Protein AF-A0A2G9N758-F1 (afdb_monomer_lite)

Secondary structu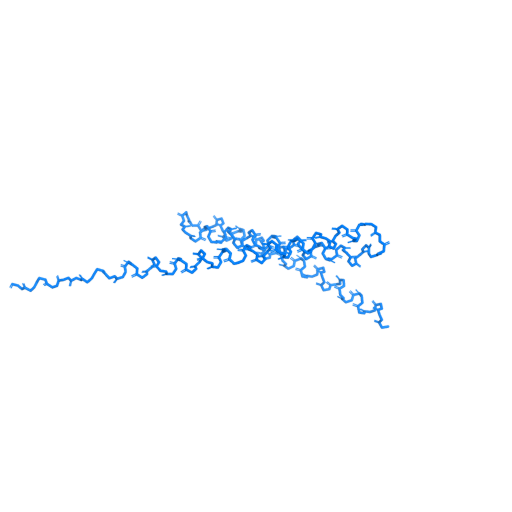re (DSSP, 8-state):
-HHHHHHHHHHHHHHHHHHHHHHHHHHHHHHHHS-SSHHHHHHHHHHHHHHHHHHHHHHHHHHHHSTTSHHHHHHHHHHHHHHHHHHHHHHHHHHHHHHHHHHHHTTS---------

Foldseek 3Di:
DVVVVLVVVLVVLVVVLVVLVVVLVVLVVVLVPDDPDPVNVLSVLVSVLSVLVSLLSVLVSVLSVQPPDPSNVVSVVSNVVSVVVSVVSVVVSVVVVVVVVVVVVVVPDPPPPDPDD

pLDDT: mean 71.27, std 11.12, range [44.59, 86.94]

Radius of gyration: 21.78 Å; chains: 1; bounding box: 55×26×69 Å

Sequence (117 aa):
MADLILLITKASATLTTLSGLLAAALLFISARKLAKDSFREIIMRSFLFILMILIGVTSMTIYHFTDGTEFAEKAEIAWYALMFLSIIFSCFVSVKIASFGKMFEGIGVKKKTESRP

Structure (mmCIF, N/CA/C/O backbone):
data_AF-A0A2G9N758-F1
#
_entry.id   AF-A0A2G9N758-F1
#
loop_
_atom_site.group_PDB
_atom_site.id
_atom_site.type_symbol
_atom_site.label_atom_id
_atom_site.label_alt_id
_atom_site.label_comp_id
_atom_site.label_asym_id
_atom_site.label_entity_id
_atom_site.label_seq_id
_atom_site.pdbx_PDB_ins_code
_atom_site.Cartn_x
_atom_site.Cartn_y
_atom_site.Cartn_z
_atom_site.occupancy
_atom_site.B_iso_or_equiv
_atom_site.auth_seq_id
_atom_site.auth_comp_id
_atom_site.auth_asym_id
_atom_site.auth_atom_id
_atom_site.pdbx_PDB_model_num
ATOM 1 N N . MET A 1 1 ? 17.809 14.304 -19.931 1.00 59.06 1 MET A N 1
ATOM 2 C CA . MET A 1 1 ? 16.734 14.714 -18.991 1.00 59.06 1 MET A CA 1
ATOM 3 C C . MET A 1 1 ? 15.843 13.545 -18.597 1.00 59.06 1 MET A C 1
ATOM 5 O O . MET A 1 1 ? 15.638 13.375 -17.404 1.00 59.06 1 MET A O 1
ATOM 9 N N . ALA A 1 2 ? 15.367 12.731 -19.548 1.00 65.06 2 ALA A N 1
ATOM 10 C CA . ALA A 1 2 ? 14.536 11.557 -19.261 1.00 65.06 2 ALA A CA 1
ATOM 11 C C . ALA A 1 2 ? 15.171 10.594 -18.236 1.00 65.06 2 ALA A C 1
ATOM 13 O O . ALA A 1 2 ? 14.520 10.252 -17.257 1.00 65.06 2 ALA A O 1
ATOM 14 N N . ASP A 1 3 ? 16.461 10.267 -18.373 1.00 72.50 3 ASP A N 1
ATOM 15 C CA . ASP A 1 3 ? 17.138 9.328 -17.459 1.00 72.50 3 ASP A CA 1
ATOM 16 C C . ASP A 1 3 ? 17.262 9.845 -16.020 1.00 72.50 3 ASP A C 1
ATOM 18 O O . ASP A 1 3 ? 17.140 9.083 -15.064 1.00 72.50 3 ASP A O 1
ATOM 22 N N . LEU A 1 4 ? 17.460 11.158 -15.853 1.00 77.25 4 LEU A N 1
ATOM 23 C CA . LEU A 1 4 ? 17.542 11.789 -14.534 1.00 77.25 4 LEU A CA 1
ATOM 24 C C . LEU A 1 4 ? 16.176 11.762 -13.834 1.00 77.25 4 LEU A C 1
ATOM 26 O O . LEU A 1 4 ? 16.094 11.440 -12.653 1.00 77.25 4 LEU A O 1
ATOM 30 N N . ILE A 1 5 ? 15.102 12.060 -14.574 1.00 77.06 5 ILE A N 1
ATOM 31 C CA . ILE A 1 5 ? 13.723 11.979 -14.072 1.00 77.06 5 ILE A CA 1
ATOM 32 C C . 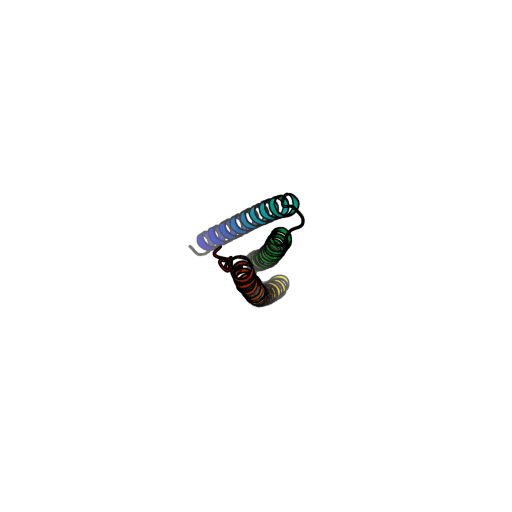ILE A 1 5 ? 13.403 10.537 -13.671 1.00 77.06 5 ILE A C 1
ATOM 34 O O . ILE A 1 5 ? 12.865 10.300 -12.595 1.00 77.06 5 ILE A O 1
ATOM 38 N N . LEU A 1 6 ? 13.794 9.566 -14.497 1.00 76.62 6 LEU A N 1
ATOM 39 C CA . LEU A 1 6 ? 13.549 8.147 -14.256 1.00 76.62 6 LEU A CA 1
ATOM 40 C C . LEU A 1 6 ? 14.308 7.636 -13.019 1.00 76.62 6 LEU A C 1
ATOM 42 O O . LEU A 1 6 ? 13.756 6.873 -12.224 1.00 76.62 6 LEU A O 1
ATOM 46 N N . LEU A 1 7 ? 15.539 8.111 -12.806 1.00 78.19 7 LEU A N 1
ATOM 47 C CA . LEU A 1 7 ? 16.321 7.835 -11.599 1.00 78.19 7 LEU A CA 1
ATOM 48 C C . LEU A 1 7 ? 15.663 8.428 -10.344 1.00 78.19 7 LEU A C 1
ATOM 50 O O . LEU A 1 7 ? 15.532 7.727 -9.340 1.00 78.19 7 LEU A O 1
ATOM 54 N N . ILE A 1 8 ? 15.220 9.689 -10.406 1.00 79.06 8 ILE A N 1
ATOM 55 C CA . ILE A 1 8 ? 14.527 10.358 -9.295 1.00 79.06 8 ILE A CA 1
ATOM 56 C C . ILE A 1 8 ? 13.240 9.604 -8.949 1.00 79.06 8 ILE A C 1
ATOM 58 O O . ILE A 1 8 ? 13.031 9.273 -7.786 1.00 79.06 8 ILE A O 1
ATOM 62 N N . THR A 1 9 ? 12.423 9.244 -9.94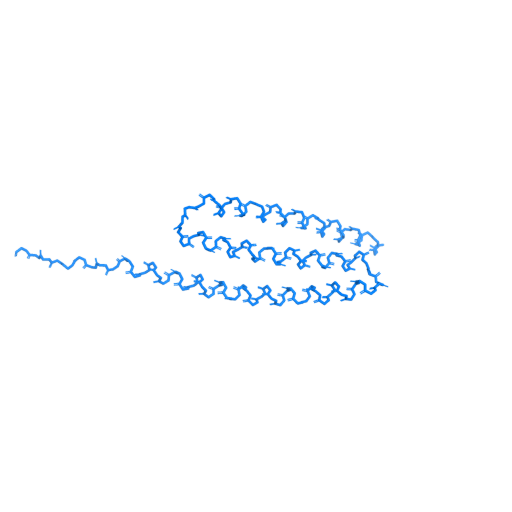2 1.00 73.06 9 THR A N 1
ATOM 63 C CA . THR A 1 9 ? 11.182 8.487 -9.727 1.00 73.06 9 THR A CA 1
ATOM 64 C C . THR A 1 9 ? 11.449 7.134 -9.068 1.00 73.06 9 THR A C 1
ATOM 66 O O . THR A 1 9 ? 10.771 6.778 -8.105 1.00 73.06 9 THR A O 1
ATOM 69 N N . LYS A 1 10 ? 12.471 6.393 -9.517 1.00 75.62 10 LYS A N 1
ATOM 70 C CA . LYS A 1 10 ? 12.863 5.108 -8.914 1.00 75.62 10 LYS A CA 1
ATOM 71 C C . LYS A 1 10 ? 13.346 5.265 -7.468 1.00 75.62 10 LYS A C 1
ATOM 73 O O . LYS A 1 10 ? 12.963 4.476 -6.599 1.00 75.62 10 LYS A O 1
ATOM 78 N N . ALA A 1 11 ? 14.147 6.293 -7.191 1.00 77.75 11 ALA A N 1
ATOM 79 C CA . ALA A 1 11 ? 14.624 6.594 -5.843 1.00 77.75 11 ALA A CA 1
ATOM 80 C C . ALA A 1 11 ? 13.468 6.988 -4.907 1.00 77.75 11 ALA A C 1
ATOM 82 O O . ALA A 1 11 ? 13.356 6.450 -3.804 1.00 77.75 11 ALA A O 1
ATOM 83 N N . SER A 1 12 ? 12.567 7.863 -5.363 1.00 73.00 12 SER A N 1
ATOM 84 C CA . SER A 1 12 ? 11.372 8.265 -4.618 1.00 73.00 12 SER A CA 1
ATOM 85 C C . SER A 1 12 ? 10.448 7.081 -4.343 1.00 73.00 12 SER A C 1
ATOM 87 O O . SER A 1 12 ? 10.041 6.897 -3.202 1.00 73.00 12 SER A O 1
ATOM 89 N N . ALA A 1 13 ? 10.182 6.227 -5.336 1.00 72.25 13 ALA A N 1
ATOM 90 C CA . ALA A 1 13 ? 9.361 5.028 -5.166 1.00 72.25 13 ALA A CA 1
ATOM 91 C C . ALA A 1 13 ? 9.948 4.067 -4.117 1.00 72.25 13 ALA A C 1
ATOM 93 O O . ALA A 1 13 ? 9.232 3.546 -3.255 1.00 72.25 13 ALA A O 1
ATOM 94 N N . THR A 1 14 ? 11.272 3.896 -4.128 1.00 76.25 14 THR A N 1
ATOM 95 C CA . THR A 1 14 ? 11.981 3.079 -3.134 1.00 76.25 14 THR A CA 1
ATOM 96 C C . THR A 1 14 ? 11.835 3.668 -1.727 1.00 76.25 14 THR A C 1
ATOM 98 O O . THR A 1 14 ? 11.461 2.958 -0.792 1.00 76.25 14 THR A O 1
ATOM 101 N N . LEU A 1 15 ? 12.059 4.979 -1.572 1.00 76.62 15 LEU A N 1
ATOM 102 C CA . LEU A 1 15 ? 11.903 5.687 -0.296 1.00 76.62 15 LEU A CA 1
ATOM 103 C C . LEU A 1 15 ? 10.468 5.621 0.233 1.00 76.62 15 LEU A C 1
ATOM 105 O O . LEU A 1 15 ? 10.266 5.344 1.417 1.00 76.62 15 LEU A O 1
ATOM 10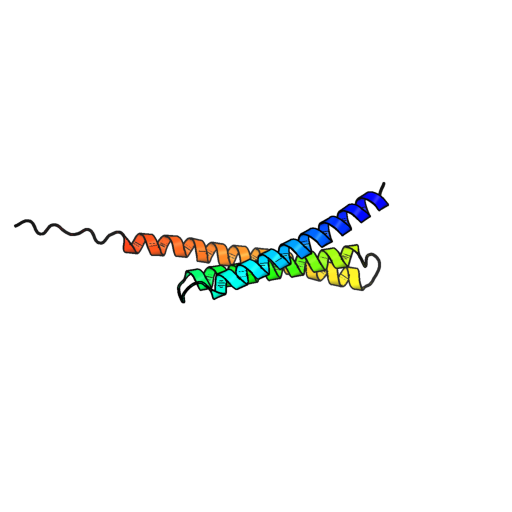9 N N . THR A 1 16 ? 9.467 5.823 -0.623 1.00 75.19 16 THR A N 1
ATOM 110 C CA . THR A 1 16 ? 8.050 5.694 -0.262 1.00 75.19 16 THR A CA 1
ATOM 111 C C . THR A 1 16 ? 7.729 4.280 0.216 1.00 75.19 16 THR A C 1
ATOM 113 O O . THR A 1 16 ? 7.063 4.123 1.239 1.00 75.19 16 THR A O 1
ATOM 116 N N . THR A 1 17 ? 8.253 3.252 -0.455 1.00 76.12 17 THR A N 1
ATOM 117 C CA . THR A 1 17 ? 8.047 1.848 -0.064 1.00 76.12 17 THR A CA 1
ATOM 118 C C . THR A 1 17 ? 8.661 1.550 1.307 1.00 76.12 17 THR A C 1
ATOM 120 O O . THR A 1 17 ? 7.995 0.992 2.180 1.00 76.12 17 THR A O 1
ATOM 123 N N . LEU A 1 18 ? 9.900 1.990 1.551 1.00 76.69 18 LEU A N 1
ATOM 124 C CA . LEU A 1 18 ? 10.558 1.845 2.857 1.00 76.69 18 LEU A CA 1
ATOM 125 C C . LEU A 1 18 ? 9.802 2.582 3.972 1.00 76.69 18 LEU A C 1
ATOM 127 O O . LEU A 1 18 ? 9.600 2.039 5.059 1.00 76.69 18 LEU A O 1
ATOM 131 N N . SER A 1 19 ? 9.338 3.799 3.690 1.00 73.69 19 SER A N 1
ATOM 132 C CA . SER A 1 19 ? 8.565 4.607 4.639 1.00 73.69 19 SER A CA 1
ATOM 133 C C . SER A 1 19 ? 7.230 3.943 4.985 1.00 73.69 19 SER A C 1
ATOM 135 O O . SER A 1 19 ? 6.842 3.891 6.153 1.00 73.69 19 SER A O 1
ATOM 137 N N . GLY A 1 20 ? 6.544 3.384 3.984 1.00 72.00 20 GLY A N 1
ATOM 138 C CA . GLY A 1 20 ? 5.295 2.649 4.167 1.00 72.00 20 GLY A CA 1
ATOM 139 C C . GLY A 1 20 ? 5.473 1.377 5.001 1.00 72.00 20 GLY A C 1
ATOM 140 O O . GLY A 1 20 ? 4.664 1.117 5.891 1.00 72.00 20 GLY A O 1
ATOM 141 N N . LEU A 1 21 ? 6.556 0.620 4.780 1.00 77.88 21 LEU A N 1
ATOM 142 C CA . LEU A 1 21 ? 6.914 -0.543 5.604 1.00 77.88 21 LEU A CA 1
ATOM 143 C C . LEU A 1 21 ? 7.113 -0.151 7.073 1.00 77.88 21 LEU A C 1
ATOM 145 O O . LEU A 1 21 ? 6.587 -0.811 7.972 1.00 77.88 21 LEU A O 1
ATOM 149 N N . LEU A 1 22 ? 7.837 0.944 7.319 1.00 76.94 22 LEU A N 1
ATOM 150 C CA . LEU A 1 22 ? 8.084 1.448 8.669 1.00 76.94 22 LEU A CA 1
ATOM 151 C C . LEU A 1 22 ? 6.781 1.890 9.355 1.00 76.94 22 LEU A C 1
ATOM 153 O O . LEU A 1 22 ? 6.533 1.535 10.509 1.00 76.94 22 LEU A O 1
ATOM 157 N N . ALA A 1 23 ? 5.912 2.606 8.635 1.00 72.62 23 ALA A N 1
ATOM 158 C CA . ALA A 1 23 ? 4.599 3.012 9.130 1.00 72.62 23 ALA A CA 1
ATOM 159 C C . ALA A 1 23 ? 3.713 1.801 9.473 1.00 72.62 23 ALA A C 1
ATOM 161 O O . ALA A 1 23 ? 3.091 1.769 10.539 1.00 72.62 23 ALA A O 1
ATOM 162 N N . ALA A 1 24 ? 3.705 0.771 8.620 1.00 73.88 24 ALA A N 1
ATOM 163 C CA . ALA A 1 24 ? 2.991 -0.476 8.877 1.00 73.88 24 ALA A CA 1
ATOM 164 C C . ALA A 1 24 ? 3.513 -1.172 10.148 1.00 73.88 24 ALA A C 1
ATOM 166 O O . ALA A 1 24 ? 2.720 -1.585 10.996 1.00 73.88 24 ALA A O 1
ATOM 167 N N . ALA A 1 25 ? 4.836 -1.244 10.329 1.00 73.56 25 ALA A N 1
ATOM 168 C CA . ALA A 1 25 ? 5.450 -1.832 11.518 1.00 73.56 25 ALA A CA 1
ATOM 169 C C . ALA A 1 25 ? 5.065 -1.082 12.807 1.00 73.56 25 ALA A C 1
ATOM 171 O O . ALA A 1 25 ? 4.683 -1.709 13.799 1.00 73.56 25 ALA A O 1
ATOM 172 N N . LEU A 1 26 ? 5.097 0.254 12.794 1.00 73.81 26 LEU A N 1
ATOM 173 C CA . LEU A 1 26 ? 4.705 1.079 13.943 1.00 73.81 26 LEU A CA 1
ATOM 174 C C . LEU A 1 26 ? 3.222 0.919 14.297 1.00 73.81 26 LEU A C 1
ATOM 176 O O . LEU A 1 26 ? 2.872 0.817 15.478 1.00 73.81 26 LEU A O 1
ATOM 180 N N . LEU A 1 27 ? 2.347 0.842 13.293 1.00 73.12 27 LEU A N 1
ATOM 181 C CA . LEU A 1 27 ? 0.922 0.594 13.505 1.00 73.12 27 LEU A CA 1
ATOM 182 C C . LEU A 1 27 ? 0.656 -0.801 14.051 1.00 73.12 27 LEU A C 1
ATOM 184 O O . LEU A 1 27 ? -0.167 -0.943 14.949 1.00 73.12 27 LEU A O 1
ATOM 188 N N . PHE A 1 28 ? 1.378 -1.816 13.580 1.00 75.94 28 PHE A N 1
ATOM 189 C CA . PHE A 1 28 ? 1.276 -3.170 14.117 1.00 75.94 28 PHE A CA 1
ATOM 190 C C . PHE A 1 28 ? 1.699 -3.231 15.590 1.00 75.94 28 PHE A C 1
ATOM 192 O O . PHE A 1 28 ? 0.997 -3.810 16.423 1.00 75.94 28 PHE A O 1
ATOM 199 N N . ILE A 1 29 ? 2.818 -2.588 15.939 1.00 76.31 29 ILE A N 1
ATOM 200 C CA . ILE A 1 29 ? 3.282 -2.482 17.329 1.00 76.31 29 ILE A CA 1
ATOM 201 C C . ILE A 1 29 ? 2.239 -1.759 18.188 1.00 76.31 29 ILE A C 1
ATOM 203 O O . ILE A 1 29 ? 1.921 -2.222 19.286 1.00 76.31 29 ILE A O 1
ATOM 207 N N . SER A 1 30 ? 1.669 -0.666 17.679 1.00 69.00 30 SER A N 1
ATOM 208 C CA . SER A 1 30 ? 0.610 0.084 18.362 1.00 69.00 30 SER A CA 1
ATOM 209 C C . SER A 1 30 ? -0.644 -0.778 18.554 1.00 69.00 30 SER A C 1
ATOM 211 O O . SER A 1 30 ? -1.150 -0.880 19.668 1.00 69.00 30 SER A O 1
ATOM 213 N N . ALA A 1 31 ? -1.083 -1.503 17.521 1.00 68.62 31 ALA A N 1
ATOM 214 C CA . ALA A 1 31 ? -2.240 -2.401 17.566 1.00 68.62 31 ALA A CA 1
ATOM 215 C C . ALA A 1 31 ? -2.101 -3.498 18.629 1.00 68.62 31 ALA A C 1
ATOM 217 O O . ALA A 1 31 ? -3.081 -3.868 19.273 1.00 68.62 31 ALA A O 1
ATOM 218 N N . ARG A 1 32 ? -0.885 -4.034 18.813 1.00 70.38 32 ARG A N 1
ATOM 219 C CA . ARG A 1 32 ? -0.609 -5.076 19.815 1.00 70.38 32 ARG A CA 1
ATOM 220 C C . ARG A 1 32 ? -0.596 -4.548 21.246 1.00 70.38 32 ARG A C 1
ATOM 222 O O . ARG A 1 32 ? -0.864 -5.329 22.154 1.00 70.38 32 ARG A O 1
ATOM 229 N N . LYS A 1 33 ? -0.254 -3.272 21.448 1.00 68.50 33 LYS A N 1
ATOM 230 C CA . LYS A 1 33 ? -0.139 -2.654 22.778 1.00 68.50 33 LYS A CA 1
ATOM 231 C C . LYS A 1 33 ? -1.460 -2.099 23.316 1.00 68.50 33 LYS A C 1
ATOM 233 O O . LYS A 1 33 ? -1.550 -1.882 24.520 1.00 68.50 33 LYS A O 1
ATOM 238 N N . LEU A 1 34 ? -2.475 -1.888 22.474 1.00 61.56 34 LEU A N 1
ATOM 239 C CA . LEU A 1 34 ? -3.802 -1.494 22.952 1.00 61.56 34 LEU A CA 1
ATOM 240 C C . LEU A 1 34 ? -4.589 -2.693 23.507 1.00 61.56 34 LEU A C 1
ATOM 242 O O . LEU A 1 34 ? -4.587 -3.786 22.931 1.00 61.56 34 LEU A O 1
ATOM 246 N N . ALA A 1 35 ? -5.274 -2.463 24.633 1.00 54.03 35 ALA A N 1
ATOM 247 C CA . ALA A 1 35 ? -6.171 -3.419 25.281 1.00 54.03 35 ALA A CA 1
ATOM 248 C C . ALA A 1 35 ? -7.270 -3.927 24.321 1.00 54.03 35 ALA A C 1
ATOM 250 O O . ALA A 1 35 ? -7.496 -3.351 23.254 1.00 54.03 35 ALA A O 1
ATOM 251 N N . LYS A 1 36 ? -7.931 -5.044 24.676 1.00 58.78 36 LYS A N 1
ATOM 252 C CA . LYS A 1 36 ? -9.033 -5.675 23.915 1.00 58.78 36 LYS A CA 1
ATOM 253 C C . LYS A 1 36 ? -10.289 -4.782 23.895 1.00 58.78 36 LYS A C 1
ATOM 255 O O . LYS A 1 36 ? -11.319 -5.154 24.432 1.00 58.78 36 LYS A O 1
ATOM 260 N N . ASP A 1 37 ? -10.202 -3.640 23.235 1.00 65.12 37 ASP A N 1
ATOM 261 C CA . ASP A 1 37 ? -11.316 -2.730 23.006 1.00 65.12 37 ASP A CA 1
ATOM 262 C C . ASP A 1 37 ? -11.490 -2.473 21.509 1.00 65.12 37 ASP A C 1
ATOM 264 O O . ASP A 1 37 ? -10.624 -2.778 20.683 1.00 65.12 37 ASP A O 1
ATOM 268 N N . SER A 1 38 ? -12.607 -1.839 21.174 1.00 63.12 38 SER A N 1
ATOM 269 C CA . SER A 1 38 ? -12.964 -1.273 19.871 1.00 63.12 38 SER A CA 1
ATOM 270 C C . SER A 1 38 ? -11.805 -0.619 19.103 1.00 63.12 38 SER A C 1
ATOM 272 O O . SER A 1 38 ? -11.713 -0.723 17.879 1.00 63.12 38 SER A O 1
ATOM 274 N N . PHE A 1 39 ? -10.879 0.028 19.816 1.00 66.25 39 PHE A N 1
ATOM 275 C CA . PHE A 1 39 ? -9.708 0.678 19.230 1.00 66.25 39 PHE A CA 1
ATOM 276 C C . PHE A 1 39 ? -8.734 -0.304 18.577 1.00 66.25 39 PHE A C 1
ATOM 278 O O . PHE A 1 39 ? -8.181 -0.001 17.520 1.00 66.25 39 PHE A O 1
ATOM 285 N N . ARG A 1 40 ? -8.550 -1.502 19.142 1.00 70.50 40 ARG A N 1
ATOM 286 C CA . ARG A 1 40 ? -7.695 -2.529 18.537 1.00 70.50 40 ARG A CA 1
ATOM 287 C C . ARG A 1 40 ? -8.247 -2.976 17.185 1.00 70.50 40 ARG A C 1
ATOM 289 O O . ARG A 1 40 ? -7.472 -3.198 16.259 1.00 70.50 40 ARG A O 1
ATOM 296 N N . GLU A 1 41 ? -9.569 -3.073 17.050 1.00 71.38 41 GLU A N 1
ATOM 297 C CA . GLU A 1 41 ? -10.210 -3.438 15.784 1.00 71.38 41 GLU A CA 1
ATOM 298 C C . GLU A 1 41 ? -9.991 -2.366 14.707 1.00 71.38 41 GLU A C 1
ATOM 300 O O . GLU A 1 41 ? -9.642 -2.697 13.573 1.00 71.38 41 GLU A O 1
ATOM 305 N N . ILE A 1 42 ? -10.127 -1.084 15.064 1.00 71.81 42 ILE A N 1
ATOM 306 C CA . ILE A 1 42 ? -9.870 0.039 14.151 1.00 71.81 42 ILE A CA 1
ATOM 307 C C . ILE A 1 42 ? -8.404 0.039 13.703 1.00 71.81 42 ILE A C 1
ATOM 309 O O . ILE A 1 42 ? -8.135 0.096 12.506 1.00 71.81 42 ILE A O 1
ATOM 313 N N . ILE A 1 43 ? -7.453 -0.099 14.632 1.00 72.50 43 ILE A N 1
ATOM 314 C CA . ILE A 1 43 ? -6.021 -0.072 14.298 1.00 72.50 43 ILE A CA 1
ATOM 315 C C . ILE A 1 43 ? -5.633 -1.276 13.426 1.00 72.50 43 ILE A C 1
ATOM 317 O O . ILE A 1 43 ? -4.890 -1.113 12.460 1.00 72.50 43 ILE A O 1
ATOM 321 N N . MET A 1 44 ? -6.168 -2.471 13.697 1.00 72.69 44 MET A N 1
ATOM 322 C CA . MET A 1 44 ? -5.930 -3.652 12.853 1.00 72.69 44 MET A CA 1
ATOM 323 C C . MET A 1 44 ? -6.485 -3.477 11.431 1.00 72.69 44 MET A C 1
ATOM 325 O O . MET A 1 44 ? -5.840 -3.888 10.466 1.00 72.69 44 MET A O 1
ATOM 329 N N . ARG A 1 45 ? -7.653 -2.839 11.279 1.00 73.50 45 ARG A N 1
ATOM 330 C CA . ARG A 1 45 ? -8.219 -2.502 9.962 1.00 73.50 45 ARG A CA 1
ATOM 331 C C . ARG A 1 45 ? -7.357 -1.469 9.231 1.00 73.50 45 ARG A C 1
ATOM 333 O O . ARG A 1 45 ? -7.083 -1.652 8.049 1.00 73.50 45 ARG A O 1
ATOM 340 N N . SER A 1 46 ? -6.872 -0.439 9.924 1.00 73.44 46 SER A N 1
ATOM 341 C CA . SER A 1 46 ? -5.947 0.554 9.354 1.00 73.44 46 SER A CA 1
ATOM 342 C C . SER A 1 46 ? -4.610 -0.062 8.933 1.00 73.44 46 SER A C 1
ATOM 344 O O . SER A 1 46 ? -4.067 0.299 7.893 1.00 73.44 46 SER A O 1
ATOM 346 N N . PHE A 1 47 ? -4.096 -1.032 9.695 1.00 75.75 47 PHE A N 1
ATOM 347 C CA . PHE A 1 47 ? -2.904 -1.791 9.316 1.00 75.75 47 PHE A CA 1
ATOM 348 C C . PHE A 1 47 ? -3.118 -2.575 8.012 1.00 75.75 47 PHE A C 1
ATOM 350 O O . PHE A 1 47 ? -2.293 -2.481 7.107 1.00 75.75 47 PHE A O 1
ATOM 357 N N . LEU A 1 48 ? -4.241 -3.292 7.882 1.00 76.12 48 LEU A N 1
ATOM 358 C CA . LEU A 1 48 ? -4.588 -4.014 6.649 1.00 76.12 48 LEU A CA 1
ATOM 359 C C . LEU A 1 48 ? -4.716 -3.078 5.442 1.00 76.12 48 LEU A C 1
ATOM 361 O O . LEU A 1 48 ? -4.249 -3.412 4.356 1.00 76.12 48 LEU A O 1
ATOM 365 N N . PHE A 1 49 ? -5.305 -1.897 5.637 1.00 75.38 49 PHE A N 1
ATOM 366 C CA . PHE A 1 49 ? -5.400 -0.881 4.591 1.00 75.38 49 PHE A CA 1
ATOM 367 C C . PHE A 1 49 ? -4.023 -0.434 4.095 1.00 75.38 49 PHE A C 1
ATOM 369 O O . PHE A 1 49 ? -3.763 -0.423 2.894 1.00 75.38 49 PHE A O 1
ATOM 376 N N . ILE A 1 50 ? -3.119 -0.118 5.022 1.00 75.06 50 ILE A N 1
ATOM 377 C CA . ILE A 1 50 ? -1.761 0.317 4.685 1.00 75.06 50 ILE A CA 1
ATOM 378 C C . ILE A 1 50 ? -0.971 -0.803 4.017 1.00 75.06 50 ILE A C 1
ATOM 380 O O . ILE A 1 50 ? -0.227 -0.533 3.079 1.00 75.06 50 ILE A O 1
ATOM 384 N N . LEU A 1 51 ? -1.167 -2.054 4.434 1.00 78.19 51 LEU A N 1
ATOM 385 C CA . LEU A 1 51 ? -0.547 -3.203 3.783 1.00 78.19 51 LEU A CA 1
ATOM 386 C C . LEU A 1 51 ? -0.996 -3.333 2.318 1.00 78.19 51 LEU A C 1
ATOM 388 O O . LEU A 1 51 ? -0.158 -3.538 1.447 1.00 78.19 51 LEU A O 1
ATOM 392 N N . MET A 1 52 ? -2.290 -3.159 2.024 1.00 76.38 52 MET A N 1
ATOM 393 C CA . MET A 1 52 ? -2.791 -3.185 0.641 1.00 76.38 52 MET A CA 1
ATOM 394 C C . MET A 1 52 ? -2.211 -2.056 -0.212 1.00 76.38 52 MET A C 1
ATOM 396 O O . MET A 1 52 ? -1.755 -2.314 -1.326 1.00 76.38 52 MET A O 1
ATOM 400 N N . ILE A 1 53 ? -2.162 -0.831 0.323 1.00 76.62 53 ILE A N 1
ATOM 401 C CA . ILE A 1 53 ? -1.528 0.307 -0.360 1.00 76.62 53 ILE A CA 1
ATOM 402 C C . ILE A 1 53 ? -0.057 0.005 -0.637 1.00 76.62 53 ILE A C 1
ATOM 404 O O . ILE A 1 53 ? 0.421 0.243 -1.741 1.00 76.62 53 ILE A O 1
ATOM 408 N N . LEU A 1 54 ? 0.660 -0.539 0.347 1.00 80.12 54 LEU A N 1
ATOM 409 C CA . LEU A 1 54 ? 2.076 -0.850 0.222 1.00 80.12 54 LEU A CA 1
ATOM 410 C C . LEU A 1 54 ? 2.338 -1.877 -0.885 1.00 80.12 54 LEU A C 1
ATOM 412 O O . LEU A 1 54 ? 3.245 -1.679 -1.694 1.00 80.12 54 LEU A O 1
ATOM 416 N N . ILE A 1 55 ? 1.542 -2.949 -0.942 1.00 79.56 55 ILE A N 1
ATOM 417 C CA . ILE A 1 55 ? 1.648 -3.955 -2.007 1.00 79.56 55 ILE A CA 1
ATOM 418 C C . ILE A 1 55 ? 1.372 -3.290 -3.359 1.00 79.56 55 ILE A C 1
ATOM 420 O O . ILE A 1 55 ? 2.147 -3.490 -4.287 1.00 79.56 55 ILE A O 1
ATOM 424 N N . GLY A 1 56 ? 0.350 -2.431 -3.450 1.00 78.56 56 GLY A N 1
ATOM 425 C CA . GLY A 1 56 ? 0.062 -1.668 -4.663 1.00 78.56 56 GLY A CA 1
ATOM 426 C C . GLY A 1 56 ? 1.252 -0.812 -5.109 1.00 78.56 56 GLY A C 1
ATOM 427 O O . GLY A 1 56 ? 1.730 -0.950 -6.233 1.00 78.56 56 GLY A O 1
ATOM 428 N N . VAL A 1 57 ? 1.780 0.039 -4.226 1.00 78.94 57 VAL A N 1
ATOM 429 C CA . VAL A 1 57 ? 2.925 0.916 -4.534 1.00 78.94 57 VAL A CA 1
ATOM 430 C C . VAL A 1 57 ? 4.154 0.094 -4.932 1.00 78.94 57 VAL A C 1
ATOM 432 O O . VAL A 1 57 ? 4.893 0.478 -5.839 1.00 78.94 57 VAL A O 1
ATOM 435 N N . THR A 1 58 ? 4.345 -1.074 -4.316 1.00 80.44 58 THR A N 1
ATOM 436 C CA . THR A 1 58 ? 5.409 -2.014 -4.687 1.00 80.44 58 THR A CA 1
ATOM 437 C C . THR A 1 58 ? 5.186 -2.579 -6.092 1.00 80.44 58 THR A C 1
ATOM 439 O O . THR A 1 58 ? 6.126 -2.596 -6.881 1.00 80.44 58 THR A O 1
ATOM 442 N N . SER A 1 59 ? 3.960 -2.973 -6.454 1.00 80.12 59 SER A N 1
ATOM 443 C CA . SER A 1 59 ? 3.619 -3.407 -7.819 1.00 80.12 59 SER A CA 1
ATOM 444 C C . SER A 1 59 ? 3.901 -2.315 -8.852 1.00 80.12 59 SER A C 1
ATOM 446 O O . SER A 1 59 ? 4.538 -2.593 -9.864 1.00 80.12 59 SER A O 1
ATOM 448 N N . MET A 1 60 ? 3.529 -1.064 -8.570 1.00 80.81 60 MET A N 1
ATOM 449 C CA . MET A 1 60 ? 3.830 0.070 -9.453 1.00 80.81 60 MET A CA 1
ATOM 450 C C . MET A 1 60 ? 5.337 0.347 -9.560 1.00 80.81 60 MET A C 1
ATOM 452 O O . MET A 1 60 ? 5.853 0.711 -10.616 1.00 80.81 60 MET A O 1
ATOM 456 N N . THR A 1 61 ? 6.073 0.131 -8.471 1.00 78.88 61 THR A N 1
ATOM 457 C CA . THR A 1 61 ? 7.534 0.219 -8.484 1.00 78.88 61 THR A CA 1
ATOM 458 C C . THR A 1 61 ? 8.113 -0.857 -9.402 1.00 78.88 61 THR A C 1
ATOM 460 O O . THR A 1 61 ? 8.890 -0.531 -10.292 1.00 78.88 61 THR A O 1
ATOM 463 N N . ILE A 1 62 ? 7.689 -2.117 -9.252 1.00 79.06 62 ILE A N 1
ATOM 464 C CA . ILE A 1 62 ? 8.126 -3.232 -10.107 1.00 79.06 62 ILE A CA 1
ATOM 465 C C . ILE A 1 62 ? 7.840 -2.927 -11.578 1.00 79.06 62 ILE A C 1
ATOM 467 O O . ILE A 1 62 ? 8.758 -3.044 -12.381 1.00 79.06 62 ILE A O 1
ATOM 471 N N . TYR A 1 63 ? 6.637 -2.445 -11.909 1.00 79.69 63 TYR A N 1
ATOM 472 C CA . TYR A 1 63 ? 6.272 -2.024 -13.265 1.00 79.69 63 TYR A CA 1
ATOM 473 C C . TYR A 1 63 ? 7.319 -1.080 -13.883 1.00 79.69 63 TYR A C 1
ATOM 475 O O . TYR A 1 63 ? 7.859 -1.368 -14.947 1.00 79.69 63 TYR A O 1
ATOM 483 N N . HIS A 1 64 ? 7.706 -0.015 -13.173 1.00 77.25 64 HIS A N 1
ATOM 484 C CA . HIS A 1 64 ? 8.723 0.931 -13.651 1.00 77.25 64 HIS A CA 1
ATOM 485 C C . HIS A 1 64 ? 10.153 0.366 -13.715 1.00 77.25 64 HIS A C 1
ATOM 487 O O . HIS A 1 64 ? 11.030 0.950 -14.361 1.00 77.25 64 HIS A O 1
ATOM 493 N N . PHE A 1 65 ? 10.435 -0.733 -13.016 1.00 77.00 65 PHE A N 1
ATOM 494 C CA . PHE A 1 65 ? 11.729 -1.414 -13.071 1.00 77.00 65 PHE A CA 1
ATOM 495 C C . PHE A 1 65 ? 11.788 -2.504 -14.146 1.00 77.00 65 PHE A C 1
ATOM 497 O O . PHE A 1 65 ? 12.879 -2.774 -14.642 1.00 77.00 65 PHE A O 1
ATOM 504 N N . THR A 1 66 ? 10.652 -3.098 -14.514 1.00 80.06 66 THR A N 1
ATOM 505 C CA . THR A 1 66 ? 10.550 -4.204 -15.480 1.00 80.06 66 THR A CA 1
ATOM 506 C C . THR A 1 66 ? 9.906 -3.793 -16.804 1.00 80.06 66 THR A C 1
ATOM 508 O O . THR A 1 66 ? 9.456 -4.662 -17.553 1.00 80.06 66 THR A O 1
ATOM 511 N N . ASP A 1 67 ? 9.825 -2.488 -17.066 1.00 69.75 67 ASP A N 1
ATOM 512 C CA . ASP A 1 67 ? 9.181 -1.898 -18.240 1.00 69.75 67 ASP A CA 1
ATOM 513 C C . ASP A 1 67 ? 9.660 -2.569 -19.547 1.00 69.75 67 ASP A C 1
ATOM 515 O O . ASP A 1 67 ? 10.859 -2.782 -19.744 1.00 69.75 67 ASP A O 1
ATOM 519 N N . GLY A 1 68 ? 8.714 -2.970 -20.403 1.00 68.12 68 GLY A N 1
ATOM 520 C CA . GLY A 1 68 ? 8.973 -3.724 -21.640 1.00 68.12 68 GLY A CA 1
ATOM 521 C C . GLY A 1 68 ? 9.032 -5.257 -21.519 1.00 68.12 68 GLY A C 1
ATOM 522 O O . GLY A 1 68 ? 9.371 -5.925 -22.495 1.00 68.12 68 GLY A O 1
ATOM 523 N N . THR A 1 69 ? 8.700 -5.840 -20.361 1.00 77.19 69 THR A N 1
ATOM 524 C CA . THR A 1 69 ? 8.594 -7.304 -20.170 1.00 77.19 69 THR A CA 1
ATOM 525 C C . THR A 1 69 ? 7.160 -7.737 -19.844 1.00 77.19 69 THR A C 1
ATOM 527 O O . THR A 1 69 ? 6.387 -6.950 -19.306 1.00 77.19 69 THR A O 1
ATOM 530 N N . GLU A 1 70 ? 6.807 -9.013 -20.057 1.00 76.56 70 GLU A N 1
ATOM 531 C CA . GLU A 1 70 ? 5.501 -9.575 -19.633 1.00 76.56 70 GLU A CA 1
ATOM 532 C C . GLU A 1 70 ? 5.224 -9.414 -18.121 1.00 76.56 70 GLU A C 1
ATOM 534 O O . GLU A 1 70 ? 4.080 -9.483 -17.665 1.00 76.56 70 GLU A O 1
ATOM 539 N N . PHE A 1 71 ? 6.269 -9.212 -17.310 1.00 75.38 71 PHE A N 1
ATOM 540 C CA . PHE A 1 71 ? 6.124 -8.929 -15.883 1.00 75.38 71 PHE A CA 1
ATOM 541 C C . PHE A 1 71 ? 5.571 -7.525 -15.612 1.00 75.38 71 PHE A C 1
ATOM 543 O O . PHE A 1 71 ? 4.894 -7.346 -14.599 1.00 75.38 71 PHE A O 1
ATOM 550 N N . ALA A 1 72 ? 5.801 -6.558 -16.507 1.00 78.50 72 ALA A N 1
ATOM 551 C CA . ALA A 1 72 ? 5.257 -5.209 -16.386 1.00 78.50 72 ALA A CA 1
ATOM 552 C C . ALA A 1 72 ? 3.727 -5.218 -16.501 1.00 78.50 72 ALA A C 1
ATOM 554 O O . ALA A 1 72 ? 3.059 -4.703 -15.609 1.00 78.50 72 ALA A O 1
ATOM 555 N N . GLU A 1 73 ? 3.163 -5.892 -17.506 1.00 80.75 73 GLU A N 1
ATOM 556 C CA . GLU A 1 73 ? 1.702 -5.980 -17.681 1.00 80.75 73 GLU A CA 1
ATOM 557 C C . GLU A 1 73 ? 1.018 -6.613 -16.459 1.00 80.75 73 GLU A C 1
ATOM 559 O O . GLU A 1 73 ? 0.011 -6.116 -15.951 1.00 80.75 73 GLU A O 1
ATOM 564 N N . LYS A 1 74 ? 1.602 -7.688 -15.911 1.00 84.00 74 LYS A N 1
ATOM 565 C CA . LYS A 1 74 ? 1.092 -8.330 -14.687 1.00 84.00 74 LYS A CA 1
ATOM 566 C C . LYS A 1 74 ? 1.171 -7.397 -13.476 1.00 84.00 74 LYS A C 1
ATOM 568 O O . LYS A 1 74 ? 0.253 -7.388 -12.654 1.00 84.00 74 LYS A O 1
ATOM 573 N N . ALA A 1 75 ? 2.251 -6.627 -13.354 1.00 82.56 75 ALA A N 1
ATOM 574 C CA . ALA A 1 75 ? 2.441 -5.668 -12.270 1.00 82.56 75 ALA A CA 1
ATOM 575 C C . ALA A 1 75 ? 1.471 -4.477 -12.370 1.00 82.56 75 ALA A C 1
ATOM 577 O O . ALA A 1 75 ? 0.942 -4.036 -11.349 1.00 82.56 75 ALA A O 1
ATOM 578 N N . GLU A 1 76 ? 1.182 -4.006 -13.582 1.00 80.94 76 GLU A N 1
ATOM 579 C CA . GLU A 1 76 ? 0.214 -2.943 -13.857 1.00 80.94 76 GLU A CA 1
ATOM 580 C C . GLU A 1 76 ? -1.220 -3.378 -13.516 1.00 80.94 76 GLU A C 1
ATOM 582 O O . GLU A 1 76 ? -1.934 -2.682 -12.789 1.00 80.94 76 GLU A O 1
ATOM 587 N N . ILE A 1 77 ? -1.630 -4.577 -13.946 1.00 86.94 77 ILE A N 1
ATOM 588 C CA . ILE A 1 77 ? -2.940 -5.143 -13.587 1.00 86.94 77 ILE A CA 1
ATOM 589 C C . ILE A 1 77 ? -3.064 -5.284 -12.064 1.00 86.94 77 ILE A C 1
ATOM 591 O O . ILE A 1 77 ? -4.091 -4.915 -11.484 1.00 86.94 77 ILE A O 1
ATOM 595 N N . ALA A 1 78 ? -2.017 -5.785 -11.399 1.00 83.88 78 ALA A N 1
ATOM 596 C CA . ALA A 1 78 ? -1.992 -5.905 -9.944 1.00 83.88 78 ALA A CA 1
ATOM 597 C C . ALA A 1 78 ? -2.122 -4.538 -9.254 1.00 83.88 78 ALA A C 1
ATOM 599 O O . ALA A 1 78 ? -2.883 -4.413 -8.293 1.00 83.88 78 ALA A O 1
ATOM 600 N N . TRP A 1 79 ? -1.444 -3.504 -9.762 1.00 84.50 79 TRP A N 1
ATOM 601 C CA . TRP A 1 79 ? -1.558 -2.134 -9.260 1.00 84.50 79 TRP A CA 1
ATOM 602 C C . TRP A 1 79 ? -2.997 -1.619 -9.325 1.00 84.50 79 TRP A C 1
ATOM 604 O O . TRP A 1 79 ? -3.543 -1.198 -8.302 1.00 84.50 79 TRP A O 1
ATOM 614 N N . TYR A 1 80 ? -3.639 -1.704 -10.492 1.00 82.62 80 TYR A N 1
ATOM 615 C CA . TYR A 1 80 ? -5.013 -1.234 -10.657 1.00 82.62 80 TYR A CA 1
ATOM 616 C C . TYR A 1 80 ? -6.003 -2.006 -9.781 1.00 82.62 80 TYR A C 1
ATOM 618 O O . TYR A 1 80 ? -6.853 -1.394 -9.126 1.00 82.62 80 TYR A O 1
ATOM 626 N N . ALA A 1 81 ? -5.867 -3.332 -9.703 1.00 85.44 81 ALA A N 1
ATOM 627 C CA . ALA A 1 81 ? -6.716 -4.164 -8.856 1.00 85.44 81 ALA A CA 1
ATOM 628 C C . ALA A 1 81 ? -6.573 -3.798 -7.368 1.00 85.44 81 ALA A C 1
ATOM 630 O O . ALA A 1 81 ? -7.572 -3.648 -6.661 1.00 85.44 81 ALA A O 1
ATOM 631 N N . LEU A 1 82 ? -5.342 -3.600 -6.889 1.00 84.56 82 LEU A N 1
ATOM 632 C CA . LEU A 1 82 ? -5.065 -3.245 -5.495 1.00 84.56 82 LEU A CA 1
ATOM 633 C C . LEU A 1 82 ? -5.511 -1.823 -5.151 1.00 84.56 82 LEU A C 1
ATOM 635 O O . LEU A 1 82 ? -6.034 -1.603 -4.058 1.00 84.56 82 LEU A O 1
ATOM 639 N N . MET A 1 83 ? -5.371 -0.870 -6.074 1.00 81.44 83 MET A N 1
ATOM 640 C CA . MET A 1 83 ? -5.913 0.483 -5.922 1.00 81.44 83 MET A CA 1
ATOM 641 C C . MET A 1 83 ? -7.436 0.455 -5.789 1.00 81.44 83 MET A C 1
ATOM 643 O O . MET A 1 83 ? -7.989 1.050 -4.862 1.00 81.44 83 MET A O 1
ATOM 647 N N . PHE A 1 84 ? -8.117 -0.293 -6.659 1.00 84.00 84 PHE A N 1
ATOM 648 C CA . PHE A 1 84 ? -9.569 -0.439 -6.612 1.00 84.00 84 PHE A CA 1
ATOM 649 C C . PHE A 1 84 ? -10.045 -1.086 -5.302 1.00 84.00 84 PHE A C 1
ATOM 651 O O . PHE A 1 84 ? -10.932 -0.556 -4.628 1.00 84.00 84 PHE A O 1
ATOM 658 N N . LEU A 1 85 ? -9.404 -2.181 -4.881 1.00 83.00 85 LEU A N 1
ATOM 659 C CA . LEU A 1 85 ? -9.690 -2.836 -3.601 1.00 83.00 85 LEU A CA 1
ATOM 660 C C . LEU A 1 85 ? -9.426 -1.914 -2.405 1.00 83.00 85 LEU A C 1
ATOM 662 O O . LEU A 1 85 ? -10.212 -1.898 -1.456 1.00 83.00 85 LEU A O 1
ATOM 666 N N . SER A 1 86 ? -8.362 -1.109 -2.461 1.00 78.81 86 SER A N 1
ATOM 667 C CA . SER A 1 86 ? -8.041 -0.132 -1.417 1.00 78.81 86 SER A CA 1
ATOM 668 C C . SER A 1 86 ? -9.137 0.927 -1.295 1.00 78.81 86 SER A C 1
ATOM 670 O O . SER A 1 86 ? -9.561 1.236 -0.182 1.00 78.81 86 SER A O 1
ATOM 672 N N . ILE A 1 87 ? -9.666 1.437 -2.411 1.00 78.94 87 ILE A N 1
ATOM 673 C CA . ILE A 1 87 ? -10.785 2.393 -2.398 1.00 78.94 87 ILE A CA 1
ATOM 674 C C . ILE A 1 87 ? -12.023 1.764 -1.746 1.00 78.94 87 ILE A C 1
ATOM 676 O O . ILE A 1 87 ? -12.580 2.350 -0.815 1.00 78.94 87 ILE A O 1
ATOM 680 N N . ILE A 1 88 ? -12.412 0.551 -2.158 1.00 82.94 88 ILE A N 1
ATOM 681 C CA . ILE A 1 88 ? -13.559 -0.167 -1.570 1.00 82.94 88 ILE A CA 1
ATOM 682 C C . ILE A 1 88 ? -13.370 -0.351 -0.061 1.00 82.94 88 ILE A C 1
ATOM 684 O O . ILE A 1 88 ? -14.277 -0.072 0.729 1.00 82.94 88 ILE A O 1
ATOM 688 N N . PHE A 1 89 ? -12.184 -0.797 0.355 1.00 80.81 89 PHE A N 1
ATOM 689 C CA . PHE A 1 89 ? -11.877 -1.007 1.763 1.00 80.81 89 PHE A CA 1
ATOM 690 C C . PHE A 1 89 ? -11.917 0.301 2.558 1.00 80.81 89 PHE A C 1
ATOM 692 O O . PHE A 1 89 ? -12.467 0.331 3.659 1.00 80.81 89 PHE A O 1
ATOM 699 N N . SER A 1 90 ? -11.393 1.392 1.996 1.00 75.31 90 SER A N 1
ATOM 700 C CA . SER A 1 90 ? -11.429 2.719 2.614 1.00 75.31 90 SER A CA 1
ATOM 701 C C . SER A 1 90 ? -12.864 3.203 2.819 1.00 75.31 90 SER A C 1
ATOM 703 O O . SER A 1 90 ? -13.214 3.646 3.916 1.00 75.31 90 SER A O 1
ATOM 705 N N . CYS A 1 91 ? -13.738 3.031 1.821 1.00 78.38 91 CYS A N 1
ATOM 706 C CA . CYS A 1 91 ? -15.163 3.334 1.954 1.00 78.38 91 CYS A CA 1
ATOM 707 C C . CYS A 1 91 ? -15.814 2.497 3.065 1.00 78.38 91 CYS A C 1
ATOM 709 O O . CYS A 1 91 ? -16.502 3.043 3.929 1.00 78.38 91 CYS A O 1
ATOM 711 N N . PHE A 1 92 ? -15.555 1.187 3.103 1.00 81.25 92 PHE A N 1
ATOM 712 C CA . PHE A 1 92 ? -16.102 0.295 4.128 1.00 81.25 92 PHE A CA 1
ATOM 713 C C . PHE A 1 92 ? -15.645 0.664 5.547 1.00 81.25 92 PHE A C 1
ATOM 715 O O . PHE A 1 92 ? -16.454 0.717 6.479 1.00 81.25 92 PHE A O 1
ATOM 722 N N . VAL A 1 93 ? -14.351 0.941 5.728 1.00 74.81 93 VAL A N 1
ATOM 723 C CA . VAL A 1 93 ? -13.794 1.365 7.019 1.00 74.81 93 VAL A CA 1
ATOM 724 C C . VAL A 1 93 ? -14.350 2.725 7.427 1.00 74.81 93 VAL A C 1
ATOM 726 O O . VAL A 1 93 ? -14.737 2.884 8.583 1.00 74.81 93 VAL A O 1
ATOM 729 N N . SER A 1 94 ? -14.478 3.667 6.494 1.00 74.00 94 SER A N 1
ATOM 730 C CA . SER A 1 94 ? -15.047 4.993 6.760 1.00 74.00 94 SER A CA 1
ATOM 731 C C . SER A 1 94 ? -16.492 4.905 7.253 1.00 74.00 94 SER A C 1
ATOM 733 O O . SER A 1 94 ? -16.836 5.541 8.247 1.00 74.00 94 SER A O 1
ATOM 735 N N . VAL A 1 95 ? -17.324 4.051 6.643 1.00 78.25 95 VAL A N 1
ATOM 736 C CA . VAL A 1 95 ? -18.707 3.806 7.099 1.00 78.25 95 VAL A CA 1
ATOM 737 C C . VAL A 1 95 ? -18.731 3.201 8.508 1.00 78.25 95 VAL A C 1
ATOM 739 O O . VAL A 1 95 ? -19.501 3.640 9.365 1.00 78.25 95 VAL A O 1
ATOM 742 N N . LYS A 1 96 ? -17.855 2.228 8.788 1.00 69.06 96 LYS A N 1
ATOM 743 C CA . LYS A 1 96 ? -17.723 1.625 10.124 1.00 69.06 96 LYS A CA 1
ATOM 744 C C . LYS A 1 96 ? -17.282 2.646 11.180 1.00 69.06 96 LYS A C 1
ATOM 746 O O . LYS A 1 96 ? -17.871 2.686 12.257 1.00 69.06 96 LYS A O 1
ATOM 751 N N . ILE A 1 97 ? -16.298 3.493 10.883 1.00 69.44 97 ILE A N 1
ATOM 752 C CA . ILE A 1 97 ? -15.831 4.544 11.803 1.00 69.44 97 ILE A CA 1
ATOM 753 C C . ILE A 1 97 ? -16.928 5.594 12.029 1.00 69.44 97 ILE A C 1
ATOM 755 O O . ILE A 1 97 ? -17.187 5.967 13.172 1.00 69.44 97 ILE A O 1
ATOM 759 N N . ALA A 1 98 ? -17.640 6.010 10.977 1.00 68.50 98 ALA A N 1
ATOM 760 C CA . ALA A 1 98 ? -18.767 6.936 11.093 1.00 68.50 98 ALA A CA 1
ATOM 761 C C . ALA A 1 98 ? -19.888 6.380 11.993 1.00 68.50 98 ALA A C 1
ATOM 763 O O . ALA A 1 98 ? -20.503 7.124 12.757 1.00 68.50 98 ALA A O 1
ATOM 764 N N . SER A 1 99 ? -20.124 5.063 11.965 1.00 64.94 99 SER A N 1
ATOM 765 C CA . SER A 1 99 ? -21.068 4.409 12.883 1.00 64.94 99 SER A CA 1
ATOM 766 C C . SER A 1 99 ? -20.578 4.363 14.339 1.00 64.94 99 SER A C 1
ATOM 768 O O . SER A 1 99 ? -21.396 4.391 15.256 1.00 64.94 99 SER A O 1
ATOM 770 N N . PHE A 1 100 ? -19.259 4.374 14.565 1.00 61.16 100 PHE A N 1
ATOM 771 C CA . PHE A 1 100 ? -18.656 4.391 15.901 1.00 61.16 100 PHE A CA 1
ATOM 772 C C . PHE A 1 100 ? -18.903 5.712 16.644 1.00 61.16 100 PHE A C 1
ATOM 774 O O . PHE A 1 100 ? -19.163 5.693 17.846 1.00 61.16 100 PHE A O 1
ATOM 781 N N . GLY A 1 101 ? -18.892 6.850 15.939 1.00 53.84 101 GLY A N 1
ATOM 782 C CA . GLY A 1 101 ? -19.197 8.163 16.529 1.00 53.84 101 GLY A CA 1
ATOM 783 C C . GLY A 1 101 ? -20.607 8.241 17.132 1.00 53.84 101 GLY A C 1
ATOM 784 O O . GLY A 1 101 ? -20.782 8.763 18.231 1.00 53.84 101 GLY A O 1
ATOM 785 N N . LYS A 1 102 ? -21.597 7.613 16.483 1.00 53.12 102 LYS A N 1
ATOM 786 C CA . LYS A 1 102 ? -22.983 7.539 16.986 1.00 53.12 102 LYS A CA 1
ATOM 787 C C . LYS A 1 102 ? -23.130 6.691 18.254 1.00 53.12 102 LYS A C 1
ATOM 789 O O . LYS A 1 102 ? -24.068 6.885 19.020 1.00 53.12 102 LYS A O 1
ATOM 794 N N . MET A 1 103 ? -22.214 5.753 18.497 1.00 49.22 103 MET A N 1
ATOM 795 C CA . MET A 1 103 ? -22.258 4.874 19.669 1.00 49.22 103 MET A CA 1
ATOM 796 C C . MET A 1 103 ? -21.850 5.604 20.964 1.00 49.22 103 MET A C 1
ATOM 798 O O . MET A 1 103 ? -22.313 5.237 22.041 1.00 49.22 103 MET A O 1
ATOM 802 N N . PHE A 1 104 ? -21.051 6.674 20.867 1.00 48.75 104 PHE A N 1
ATOM 803 C CA . PHE A 1 104 ? -20.687 7.517 22.014 1.00 48.75 104 PHE A CA 1
ATOM 804 C C . PHE A 1 104 ? -21.771 8.543 22.383 1.00 48.75 104 PHE A C 1
ATOM 806 O O . PHE A 1 104 ? -21.945 8.832 23.568 1.00 48.75 104 PHE A O 1
ATOM 813 N N . GLU A 1 105 ? -22.565 9.030 21.422 1.00 47.69 105 GLU A N 1
ATOM 814 C CA . GLU A 1 105 ? -23.703 9.927 21.705 1.00 47.69 1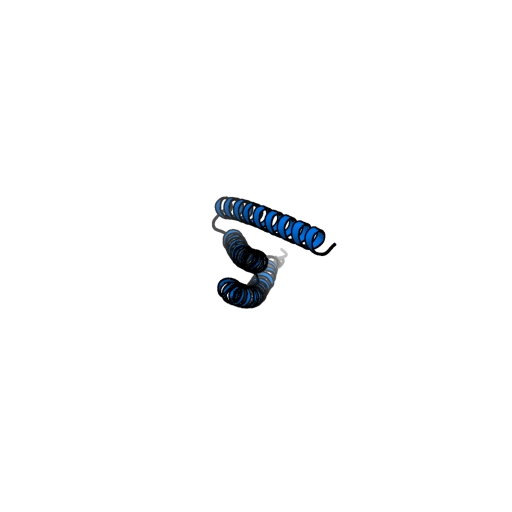05 GLU A CA 1
ATOM 815 C C . GLU A 1 105 ? -24.800 9.251 22.553 1.00 47.69 105 GLU A C 1
ATOM 817 O O . GLU A 1 105 ? -25.486 9.916 23.328 1.00 47.69 105 GLU A O 1
ATOM 822 N N . GLY A 1 106 ? -24.924 7.920 22.492 1.00 45.75 106 GLY A N 1
ATOM 823 C CA . GLY A 1 106 ? -25.898 7.155 23.283 1.00 45.75 106 GLY A CA 1
ATOM 824 C C . GLY A 1 106 ? -25.546 6.965 24.766 1.00 45.75 106 GLY A C 1
ATOM 825 O O . GLY A 1 106 ? -26.415 6.596 25.553 1.00 45.75 106 GLY A O 1
ATOM 826 N N . ILE A 1 107 ? -24.297 7.219 25.176 1.00 49.88 107 ILE A N 1
ATOM 827 C CA . ILE A 1 107 ? -23.826 6.980 26.557 1.00 49.88 107 ILE A CA 1
ATOM 828 C C . ILE A 1 107 ? -23.943 8.256 27.425 1.00 49.88 107 ILE A C 1
ATOM 830 O O . ILE A 1 107 ? -23.953 8.177 28.652 1.00 49.88 107 ILE A O 1
ATOM 834 N N . GLY A 1 108 ? -24.112 9.434 26.810 1.00 46.69 108 GLY A N 1
ATOM 835 C CA . GLY A 1 108 ? -24.107 10.737 27.492 1.00 46.69 108 GLY A CA 1
ATOM 836 C C . GLY A 1 108 ? -25.456 11.267 27.998 1.00 46.69 108 GLY A C 1
ATOM 837 O O . GLY A 1 108 ? -25.473 12.280 28.693 1.00 46.69 108 GLY A O 1
ATOM 838 N N . VAL A 1 109 ? -26.591 10.624 27.696 1.00 47.72 109 VAL A N 1
ATOM 839 C CA . VAL A 1 109 ? -27.924 11.154 28.054 1.00 47.72 109 VAL A CA 1
ATOM 840 C C . VAL A 1 109 ? -28.715 10.176 28.924 1.00 47.72 109 VAL A C 1
ATOM 842 O O . VAL A 1 109 ? -29.854 9.826 28.635 1.00 47.72 109 VAL A O 1
ATOM 845 N N . LYS A 1 110 ? -28.161 9.780 30.074 1.00 45.94 110 LYS A N 1
ATOM 846 C CA . LYS A 1 110 ? -29.026 9.569 31.244 1.00 45.94 110 LYS A CA 1
ATOM 847 C C . LYS A 1 110 ? -29.202 10.922 31.918 1.00 45.94 110 LYS A C 1
ATOM 849 O O . LYS A 1 110 ? -28.471 11.267 32.844 1.00 45.94 110 LYS A O 1
ATOM 854 N N . LYS A 1 111 ? -30.175 11.701 31.425 1.00 46.12 111 LYS A N 1
ATOM 855 C CA . LYS A 1 111 ? -30.749 12.813 32.191 1.00 46.12 111 LYS A CA 1
ATOM 856 C C . LYS A 1 111 ? -31.128 12.237 33.552 1.00 46.12 111 LYS A C 1
ATOM 858 O O . LYS A 1 111 ? -31.997 11.376 33.647 1.00 46.12 111 LYS A O 1
ATOM 863 N N . LYS A 1 112 ? -30.409 12.667 34.584 1.00 44.59 112 LYS A N 1
ATOM 864 C CA . LYS A 1 112 ? -30.744 12.438 35.982 1.00 44.59 112 LYS A CA 1
ATOM 865 C C . LYS A 1 112 ? -32.077 13.156 36.191 1.00 44.59 112 LYS A C 1
ATOM 867 O O . LYS A 1 112 ? -32.093 14.372 36.352 1.00 44.59 112 LYS A O 1
ATOM 872 N N . THR A 1 113 ? -33.187 12.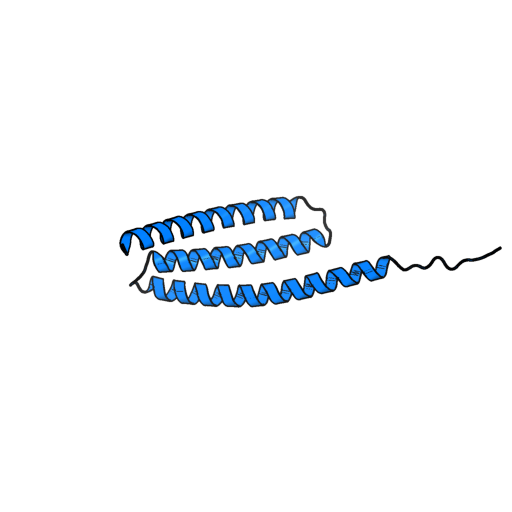442 36.028 1.00 45.12 113 THR A N 1
ATOM 873 C CA . THR A 1 113 ? -34.515 12.981 36.311 1.00 45.12 113 THR A CA 1
ATOM 874 C C . THR A 1 113 ? -34.511 13.364 37.782 1.00 45.12 113 THR A C 1
ATOM 876 O O . THR A 1 113 ? -34.312 12.511 38.646 1.00 45.12 113 THR A O 1
ATOM 879 N N . GLU A 1 114 ? -34.608 14.666 38.039 1.00 48.75 114 GLU A N 1
ATOM 880 C CA . GLU A 1 114 ? -34.752 15.248 39.365 1.00 48.75 114 GLU A CA 1
ATOM 881 C C . GLU A 1 114 ? -35.904 14.548 40.100 1.00 48.75 114 GLU A C 1
ATOM 883 O O . GLU A 1 114 ? -37.070 14.762 39.779 1.00 48.75 114 GLU A O 1
ATOM 888 N N . SER A 1 115 ? -35.598 13.738 41.111 1.00 47.50 115 SER A N 1
ATOM 889 C CA . SER A 1 115 ? -36.509 13.559 42.238 1.00 47.50 115 SER A CA 1
ATOM 890 C C . SER A 1 115 ? -36.224 14.709 43.201 1.00 47.50 115 SER A C 1
ATOM 892 O O . SER A 1 115 ? -35.286 14.649 44.000 1.00 47.50 115 SER A O 1
ATOM 894 N N . ARG A 1 116 ? -36.965 15.807 43.034 1.00 46.62 116 ARG A N 1
ATOM 895 C CA . ARG A 1 116 ? -37.074 16.860 44.049 1.00 46.62 116 ARG A CA 1
ATOM 896 C C . ARG A 1 116 ? -37.866 16.330 45.263 1.00 46.62 116 ARG A C 1
ATOM 898 O O . ARG A 1 116 ? -38.623 15.378 45.079 1.00 46.62 116 ARG A O 1
ATOM 905 N N . PRO A 1 117 ? -37.588 16.886 46.457 1.00 52.38 117 PRO A N 1
ATOM 906 C CA . PRO A 1 117 ? -37.807 16.272 47.773 1.00 52.38 117 PRO A CA 1
ATOM 907 C C . PRO A 1 117 ? -39.265 16.006 48.142 1.00 52.38 117 PRO A C 1
ATOM 909 O O . PRO A 1 117 ? -40.149 16.728 47.630 1.00 52.38 117 PRO A O 1
#